Protein AF-A0A2X3DJF6-F1 (afdb_monomer_lite)

Organism: NCBI:txid215

Radius of gyration: 13.14 Å; chains: 1; bounding box: 28×26×32 Å

Secondary structure (DSSP, 8-state):
-HHHHHHHTTTTS---HHHHHHHHHHHHHTT--HHHHHHHHHHSTTSSGGGS-HHHHHHHHHHHS-HHHHHHHHHHHHHHTTTTS---HHHHHHHHHHHHHTT-

Foldseek 3Di:
DLLLLVCLCCQLPDHDPQLVVLSLVVCVVVVHPSVVVVVCVVVVPPDDSPPDDLLRVLVVCLVPHDLVVLVVVLVSLVCSNCRVVDHRVRSVVSSVVSCVSNPD

Structure (mmCIF, N/CA/C/O backbone):
data_AF-A0A2X3DJF6-F1
#
_entry.id   AF-A0A2X3DJF6-F1
#
loop_
_atom_site.group_PDB
_atom_site.id
_atom_site.type_symbol
_atom_site.label_atom_id
_atom_site.label_alt_id
_atom_site.label_comp_id
_atom_site.label_asym_id
_atom_site.label_entity_id
_atom_site.label_seq_id
_atom_site.pdbx_PDB_ins_code
_atom_site.Cartn_x
_atom_site.Cartn_y
_atom_site.Cartn_z
_atom_site.occupancy
_atom_site.B_iso_or_equiv
_atom_site.auth_seq_id
_atom_site.auth_comp_id
_atom_site.auth_asym_id
_atom_site.auth_atom_id
_atom_site.pdbx_PDB_model_num
ATOM 1 N N . MET A 1 1 ? -6.539 -2.608 1.755 1.00 73.38 1 MET A N 1
ATOM 2 C CA . MET A 1 1 ? -5.084 -2.769 1.556 1.00 73.38 1 MET A CA 1
ATOM 3 C C . MET A 1 1 ? -4.715 -2.861 0.078 1.00 73.38 1 MET A C 1
ATOM 5 O O . MET A 1 1 ? -3.896 -2.068 -0.364 1.00 73.38 1 MET A O 1
ATOM 9 N N . LEU A 1 2 ? -5.369 -3.733 -0.699 1.00 79.25 2 LEU A N 1
ATOM 10 C CA . LEU A 1 2 ? -5.123 -3.919 -2.137 1.00 79.25 2 LEU A CA 1
ATOM 11 C C . LEU A 1 2 ? -4.959 -2.619 -2.950 1.00 79.25 2 LEU A C 1
ATOM 13 O O . LEU A 1 2 ? -3.989 -2.497 -3.686 1.00 79.25 2 LEU A O 1
ATOM 17 N N . SER A 1 3 ? -5.838 -1.624 -2.783 1.00 81.44 3 SER A N 1
ATOM 18 C CA . SER A 1 3 ? -5.737 -0.359 -3.531 1.00 81.44 3 SER A CA 1
ATOM 19 C C . SER A 1 3 ? -4.408 0.381 -3.315 1.00 81.44 3 SER A C 1
ATOM 21 O O . SER A 1 3 ? -3.871 0.926 -4.270 1.00 81.44 3 SER A O 1
ATOM 23 N N . LEU A 1 4 ? -3.838 0.362 -2.101 1.00 85.69 4 LEU A N 1
ATOM 24 C CA . LEU A 1 4 ? -2.519 0.959 -1.843 1.00 85.69 4 LEU A CA 1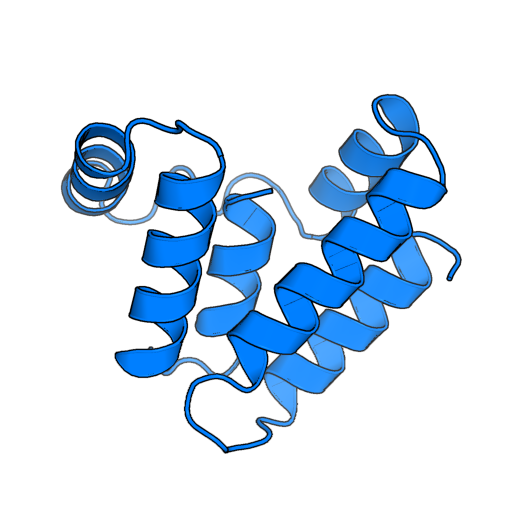
ATOM 25 C C . LEU A 1 4 ? -1.391 0.138 -2.468 1.00 85.69 4 LEU A C 1
ATOM 27 O O . LEU A 1 4 ? -0.462 0.726 -3.007 1.00 85.69 4 LEU A O 1
ATOM 31 N N . CYS A 1 5 ? -1.474 -1.196 -2.424 1.00 87.75 5 CYS A N 1
ATOM 32 C CA . CYS A 1 5 ? -0.503 -2.059 -3.103 1.00 87.75 5 CYS A CA 1
ATOM 33 C C . CYS A 1 5 ? -0.492 -1.781 -4.611 1.00 87.75 5 CYS A C 1
ATOM 35 O O . CYS A 1 5 ? 0.570 -1.625 -5.198 1.00 87.75 5 CYS A O 1
ATOM 37 N N . MET A 1 6 ? -1.675 -1.648 -5.215 1.00 85.62 6 MET A N 1
ATOM 38 C CA . MET A 1 6 ? -1.816 -1.362 -6.642 1.00 85.62 6 MET A CA 1
ATOM 39 C C . MET A 1 6 ? -1.363 0.049 -7.017 1.00 85.62 6 MET A C 1
ATOM 41 O O . MET A 1 6 ? -0.792 0.220 -8.087 1.00 85.62 6 MET A O 1
ATOM 45 N N . GLN A 1 7 ? -1.604 1.054 -6.167 1.00 86.56 7 GLN A N 1
ATOM 46 C CA . GLN A 1 7 ? -1.055 2.400 -6.370 1.00 86.56 7 GLN A CA 1
ATOM 47 C C . GLN A 1 7 ? 0.473 2.406 -6.252 1.00 86.56 7 GLN A C 1
ATOM 49 O O . GLN A 1 7 ? 1.114 3.193 -6.938 1.00 86.56 7 GLN A O 1
ATOM 54 N N . MET A 1 8 ? 1.044 1.539 -5.406 1.00 90.31 8 MET A N 1
ATOM 55 C CA . MET A 1 8 ? 2.490 1.416 -5.238 1.00 90.31 8 MET A CA 1
ATOM 56 C C . MET A 1 8 ? 3.159 0.896 -6.507 1.00 90.31 8 MET A C 1
ATOM 58 O O . MET A 1 8 ? 3.923 1.634 -7.105 1.00 90.31 8 MET A O 1
ATOM 62 N N . ILE A 1 9 ? 2.790 -0.299 -6.972 1.00 86.81 9 ILE A N 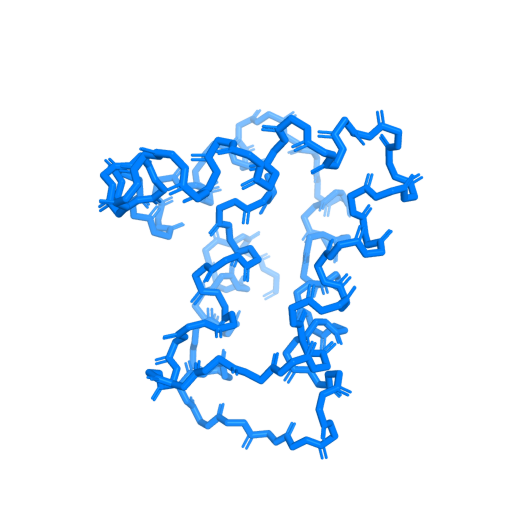1
ATOM 63 C CA . ILE A 1 9 ? 3.438 -0.976 -8.118 1.00 86.81 9 ILE A CA 1
ATOM 64 C C . ILE A 1 9 ? 3.155 -0.337 -9.489 1.00 86.81 9 ILE A C 1
ATOM 66 O O . ILE A 1 9 ? 3.507 -0.896 -10.517 1.00 86.81 9 ILE A O 1
ATOM 70 N N . HIS A 1 10 ? 2.402 0.764 -9.515 1.00 87.56 10 HIS A N 1
ATOM 71 C CA . HIS A 1 10 ? 2.146 1.563 -10.715 1.00 87.56 10 HIS A CA 1
ATOM 72 C C . HIS A 1 10 ? 2.658 3.002 -10.564 1.00 87.56 10 HIS A C 1
ATOM 74 O O . HIS A 1 10 ? 2.431 3.830 -11.451 1.00 87.56 10 HIS A O 1
ATOM 80 N N . ALA A 1 11 ? 3.276 3.355 -9.431 1.00 87.00 11 ALA A N 1
ATOM 81 C CA . ALA A 1 11 ? 3.639 4.737 -9.129 1.00 87.00 11 ALA A CA 1
ATOM 82 C C . ALA A 1 11 ? 4.694 5.286 -10.098 1.00 87.00 11 ALA A C 1
ATOM 84 O O . ALA A 1 11 ? 4.709 6.486 -10.383 1.00 87.00 11 ALA A O 1
ATOM 85 N N . ASP A 1 12 ? 5.573 4.422 -10.596 1.00 85.00 12 ASP A N 1
ATOM 86 C CA . ASP A 1 12 ? 6.614 4.745 -11.566 1.00 85.00 12 ASP A CA 1
ATOM 87 C C . ASP A 1 12 ? 6.122 4.698 -13.032 1.00 85.00 12 ASP A C 1
ATOM 89 O O . ASP A 1 12 ? 6.801 5.201 -13.930 1.00 85.00 12 ASP A O 1
ATOM 93 N N . GLY A 1 13 ? 4.904 4.196 -13.264 1.00 80.50 13 GLY A N 1
ATOM 94 C CA . GLY A 1 13 ? 4.279 4.057 -14.579 1.00 80.50 13 GLY A CA 1
ATOM 95 C C . GLY A 1 13 ? 4.678 2.789 -15.337 1.00 80.50 13 GLY A C 1
ATOM 96 O O . GLY A 1 13 ? 4.191 2.585 -16.454 1.00 80.50 13 GLY A O 1
ATOM 97 N N . GLU A 1 14 ? 5.523 1.945 -14.750 1.00 82.50 14 GLU A N 1
ATOM 98 C CA . GLU A 1 14 ? 5.794 0.588 -15.210 1.00 82.50 14 GLU A CA 1
ATOM 99 C C . GLU A 1 14 ? 5.079 -0.398 -14.270 1.00 82.50 14 GLU A C 1
ATOM 101 O O . GLU A 1 14 ? 4.561 -0.023 -13.227 1.00 82.50 14 GLU A O 1
ATOM 106 N N . LEU A 1 15 ? 4.920 -1.650 -14.697 1.00 81.88 15 LEU A N 1
ATOM 107 C CA . LEU A 1 15 ? 4.394 -2.710 -13.838 1.00 81.88 15 LEU A CA 1
ATOM 108 C C . LEU A 1 15 ? 5.391 -3.856 -13.900 1.00 81.88 15 LEU A C 1
ATOM 110 O O . LEU A 1 15 ? 5.457 -4.559 -14.913 1.00 81.88 15 LEU A O 1
ATOM 114 N N . ALA A 1 16 ? 6.189 -4.010 -12.847 1.00 85.25 16 ALA A N 1
ATOM 115 C CA . ALA A 1 16 ? 7.117 -5.121 -12.733 1.00 85.25 16 ALA A CA 1
ATOM 116 C C . ALA A 1 16 ? 6.361 -6.408 -12.369 1.00 85.25 16 ALA A C 1
ATOM 118 O O . ALA A 1 16 ? 5.569 -6.446 -11.421 1.00 85.25 16 ALA A O 1
ATOM 119 N N . ASP A 1 17 ? 6.625 -7.484 -13.114 1.00 87.56 17 ASP A N 1
ATOM 120 C CA . ASP A 1 17 ? 5.987 -8.785 -12.890 1.00 87.56 17 ASP A CA 1
ATOM 121 C C . ASP A 1 17 ? 6.261 -9.291 -11.463 1.00 87.56 17 ASP A C 1
ATOM 123 O O . ASP A 1 17 ? 5.370 -9.836 -10.813 1.00 87.56 17 ASP A O 1
ATOM 127 N N . GLU A 1 18 ? 7.471 -9.069 -10.942 1.00 91.62 18 GLU A N 1
ATOM 128 C CA . GLU A 1 18 ? 7.883 -9.476 -9.598 1.00 91.62 18 GLU A CA 1
ATOM 129 C C . GLU A 1 18 ? 7.092 -8.773 -8.483 1.00 91.62 18 GLU A C 1
ATOM 131 O O . GLU A 1 18 ? 6.711 -9.408 -7.496 1.00 91.62 18 GLU A O 1
ATOM 136 N N . GLU A 1 19 ? 6.801 -7.483 -8.636 1.00 88.75 19 GLU A N 1
ATOM 137 C CA . GLU A 1 19 ? 6.006 -6.723 -7.666 1.00 88.75 19 GLU A CA 1
ATOM 138 C C . GLU A 1 19 ? 4.533 -7.097 -7.737 1.00 88.75 19 GLU A C 1
ATOM 140 O O . GLU A 1 19 ? 3.871 -7.254 -6.708 1.00 88.75 19 GLU A O 1
ATOM 145 N N . PHE A 1 20 ? 4.028 -7.335 -8.947 1.00 88.50 20 PHE A N 1
ATOM 146 C CA . PHE A 1 20 ? 2.681 -7.846 -9.134 1.00 88.50 20 PHE A CA 1
ATOM 147 C C . PHE A 1 20 ? 2.509 -9.247 -8.522 1.00 88.50 20 PHE A C 1
ATOM 149 O O . PHE A 1 20 ? 1.501 -9.522 -7.864 1.00 88.50 20 PHE A O 1
ATOM 156 N N . GLU A 1 21 ? 3.500 -10.131 -8.668 1.00 89.19 21 GLU A N 1
ATOM 157 C CA . GLU A 1 21 ? 3.536 -11.418 -7.962 1.00 89.19 21 GLU A CA 1
ATOM 158 C C . GLU A 1 21 ? 3.600 -11.248 -6.439 1.00 89.19 21 GLU A C 1
ATOM 160 O O . GLU A 1 21 ? 2.914 -11.971 -5.713 1.00 89.19 21 GLU A O 1
ATOM 165 N N . ALA A 1 22 ? 4.347 -10.267 -5.926 1.00 90.00 22 ALA A N 1
ATOM 166 C CA . ALA A 1 22 ? 4.369 -9.975 -4.494 1.00 90.00 22 ALA A CA 1
ATOM 167 C C . ALA A 1 22 ? 2.990 -9.546 -3.962 1.00 90.00 22 ALA A C 1
ATOM 169 O O . ALA A 1 22 ? 2.586 -9.995 -2.887 1.00 90.00 22 ALA A O 1
ATOM 170 N N . VAL A 1 23 ? 2.230 -8.751 -4.727 1.00 88.38 23 VAL A N 1
ATOM 171 C CA . VAL A 1 23 ? 0.836 -8.420 -4.385 1.00 88.38 23 VAL A CA 1
ATOM 172 C C . VAL A 1 23 ? -0.037 -9.673 -4.365 1.00 88.38 23 VAL A C 1
ATOM 174 O O . VAL A 1 23 ? -0.770 -9.883 -3.400 1.00 88.38 23 VAL A O 1
ATOM 177 N N . LYS A 1 24 ? 0.055 -10.537 -5.381 1.00 85.31 24 LYS A N 1
ATOM 178 C CA . LYS A 1 24 ? -0.738 -11.779 -5.445 1.00 85.31 24 LYS A CA 1
ATOM 179 C C . LYS A 1 24 ? -0.456 -12.713 -4.270 1.00 85.31 24 LYS A C 1
ATOM 181 O O . LYS A 1 24 ? -1.396 -13.232 -3.671 1.00 85.31 24 LYS A O 1
ATOM 186 N N . ASN A 1 25 ? 0.814 -12.875 -3.902 1.00 88.19 25 ASN A N 1
ATOM 187 C CA . ASN A 1 25 ? 1.208 -13.679 -2.746 1.00 88.19 25 ASN A CA 1
ATOM 188 C C . ASN A 1 25 ? 0.644 -13.111 -1.440 1.00 88.19 25 ASN A C 1
ATOM 190 O O . ASN A 1 25 ? 0.100 -13.865 -0.638 1.00 88.19 25 ASN A O 1
ATOM 194 N N . TYR A 1 26 ? 0.693 -11.788 -1.255 1.00 85.62 26 TYR A N 1
ATOM 195 C CA . TYR A 1 26 ? 0.089 -11.143 -0.090 1.00 85.62 26 TYR A CA 1
ATOM 196 C C . TYR A 1 26 ? -1.419 -11.425 0.016 1.00 85.62 26 TYR A C 1
ATOM 198 O O . TYR A 1 26 ? -1.907 -11.757 1.095 1.00 85.62 26 TYR A O 1
ATOM 206 N N . LEU A 1 27 ? -2.164 -11.335 -1.091 1.00 83.50 27 LEU A N 1
ATOM 207 C CA . LEU A 1 27 ? -3.603 -11.628 -1.088 1.00 83.50 27 LEU A CA 1
ATOM 208 C C . LEU A 1 27 ? -3.880 -13.103 -0.758 1.00 83.50 27 LEU A C 1
ATOM 210 O O . LEU A 1 27 ? -4.766 -13.397 0.043 1.00 83.50 27 LEU A O 1
ATOM 214 N N . ALA A 1 28 ? -3.083 -14.020 -1.317 1.00 83.31 28 ALA A N 1
ATOM 215 C CA . ALA A 1 28 ? -3.205 -15.453 -1.056 1.00 83.31 28 ALA A CA 1
ATOM 216 C C . ALA A 1 28 ? -2.943 -15.804 0.420 1.00 83.31 28 ALA A C 1
ATOM 218 O O . ALA A 1 28 ? -3.647 -16.634 0.992 1.00 83.31 28 ALA A O 1
ATOM 219 N N . GLU A 1 29 ? -1.953 -15.162 1.049 1.00 82.75 29 GLU A N 1
ATOM 220 C CA . GLU A 1 29 ? -1.621 -15.352 2.468 1.00 82.75 29 GLU A CA 1
ATOM 221 C C . GLU A 1 29 ? -2.732 -14.876 3.416 1.00 82.75 29 GLU A C 1
ATOM 223 O O . GLU A 1 29 ? -2.838 -15.383 4.533 1.00 82.75 29 GLU A O 1
ATOM 228 N N . ASN A 1 30 ? -3.576 -13.941 2.974 1.00 76.62 30 ASN A N 1
ATOM 229 C CA . ASN A 1 30 ? -4.667 -13.371 3.769 1.00 76.62 30 ASN A CA 1
ATOM 230 C C . ASN A 1 30 ? -6.037 -14.002 3.463 1.00 76.62 30 ASN A C 1
ATOM 232 O O . ASN A 1 30 ? -7.066 -13.433 3.823 1.00 76.62 30 ASN A O 1
ATOM 236 N N . GLU A 1 31 ? -6.051 -15.174 2.814 1.00 68.12 31 GLU A N 1
ATOM 237 C CA . GLU A 1 31 ? -7.264 -15.899 2.396 1.00 68.12 31 GLU A CA 1
ATOM 238 C C . GLU A 1 31 ? -8.223 -15.049 1.538 1.00 68.12 31 GLU A C 1
ATOM 240 O O . GLU A 1 31 ? -9.422 -15.330 1.460 1.00 68.12 31 GLU A O 1
ATOM 245 N N . GLU A 1 32 ? -7.712 -14.007 0.874 1.00 65.56 32 GLU A N 1
ATOM 246 C CA . GLU A 1 32 ? -8.505 -13.247 -0.082 1.00 65.56 32 GLU A CA 1
ATOM 247 C C . GLU A 1 32 ? -8.649 -14.055 -1.379 1.00 65.56 32 GLU A C 1
ATOM 249 O O . GLU A 1 32 ? -7.733 -14.761 -1.805 1.00 65.56 32 GLU A O 1
ATOM 254 N N . ASP A 1 33 ? -9.821 -13.976 -2.015 1.00 67.00 33 ASP A N 1
ATOM 255 C CA . ASP A 1 33 ? -10.098 -14.681 -3.268 1.00 67.00 33 ASP A CA 1
ATOM 256 C C . ASP A 1 33 ? -9.334 -14.018 -4.423 1.00 67.00 33 ASP A C 1
ATOM 258 O O . ASP A 1 33 ? -9.834 -13.137 -5.127 1.00 67.00 33 ASP A O 1
ATOM 262 N N . VAL A 1 34 ? -8.069 -14.417 -4.556 1.00 64.25 34 VAL A N 1
ATOM 263 C CA . VAL A 1 34 ? -7.096 -13.848 -5.489 1.00 64.25 34 VAL A CA 1
ATOM 264 C C . VAL A 1 34 ? -7.590 -13.931 -6.931 1.00 64.25 34 VAL A C 1
ATOM 266 O O . VAL A 1 34 ? -7.408 -12.980 -7.684 1.00 64.25 34 VAL A O 1
ATOM 269 N N . GLU A 1 35 ? -8.250 -15.027 -7.318 1.00 63.06 35 GLU A N 1
ATOM 270 C CA . GLU A 1 35 ? -8.780 -15.200 -8.675 1.00 63.06 35 GLU A CA 1
ATOM 271 C C . GLU A 1 35 ? -9.929 -14.230 -8.952 1.00 63.06 35 GLU A C 1
ATOM 273 O O . GLU A 1 35 ? -9.896 -13.553 -9.978 1.00 63.06 35 GLU A O 1
ATOM 278 N N . ASN A 1 36 ? -10.878 -14.067 -8.023 1.00 61.72 36 ASN A N 1
ATOM 279 C CA . ASN A 1 36 ? -11.948 -13.074 -8.170 1.00 61.72 36 ASN A CA 1
ATOM 280 C C . ASN A 1 36 ? -11.419 -11.632 -8.158 1.00 61.72 36 ASN A C 1
ATOM 282 O O . ASN A 1 36 ? -11.943 -10.774 -8.868 1.00 61.72 36 ASN A O 1
ATOM 286 N N . ILE A 1 37 ? -10.375 -11.348 -7.378 1.00 63.78 37 ILE A N 1
ATOM 287 C CA . ILE A 1 37 ? -9.738 -10.028 -7.338 1.00 63.78 37 ILE A CA 1
ATOM 288 C C . ILE A 1 37 ? -9.021 -9.730 -8.658 1.00 63.78 37 ILE A C 1
ATOM 290 O O . ILE A 1 37 ? -9.214 -8.659 -9.228 1.00 63.78 37 ILE A O 1
ATOM 294 N N . ILE A 1 38 ? -8.237 -10.676 -9.178 1.00 62.72 38 ILE A N 1
ATOM 295 C CA . ILE A 1 38 ? -7.546 -10.544 -10.467 1.00 62.72 38 ILE A CA 1
ATOM 296 C C . ILE A 1 38 ? -8.564 -10.451 -11.608 1.00 62.72 38 ILE A C 1
ATOM 298 O O . ILE A 1 38 ? -8.430 -9.601 -12.487 1.00 62.72 38 ILE A O 1
ATOM 302 N N . GLU A 1 39 ? -9.609 -11.279 -11.602 1.00 61.12 39 GLU A N 1
ATOM 303 C CA . GLU A 1 39 ? -10.661 -11.234 -12.615 1.00 61.12 39 GLU A CA 1
ATOM 304 C C . GLU A 1 39 ? -11.404 -9.896 -12.568 1.00 61.12 39 GLU A C 1
ATOM 306 O O . GLU A 1 39 ? -11.626 -9.293 -13.618 1.00 61.12 39 GLU A O 1
ATOM 311 N N . PHE A 1 40 ? -11.684 -9.353 -11.380 1.00 56.16 40 PHE A N 1
ATOM 312 C CA . PHE A 1 40 ? -12.205 -7.996 -11.214 1.00 56.16 40 PHE A CA 1
ATOM 313 C C . PHE A 1 40 ? -11.225 -6.936 -11.744 1.00 56.16 40 PHE A C 1
ATOM 315 O O . PHE A 1 40 ? -11.649 -6.005 -12.429 1.00 56.16 40 PHE A O 1
ATOM 322 N N . MET A 1 41 ? -9.918 -7.080 -11.511 1.00 58.53 41 MET A N 1
ATOM 323 C CA . MET A 1 41 ? -8.893 -6.175 -12.052 1.00 58.53 41 MET A CA 1
ATOM 324 C C . MET A 1 41 ? -8.838 -6.192 -13.585 1.00 58.53 41 MET A C 1
ATOM 326 O O . MET A 1 41 ? -8.745 -5.135 -14.208 1.00 58.53 41 MET A O 1
ATOM 330 N N . HIS A 1 42 ? -8.943 -7.371 -14.201 1.00 56.41 42 HIS A N 1
ATOM 331 C CA . HIS A 1 42 ? -8.926 -7.532 -15.656 1.00 56.41 42 HIS A CA 1
ATOM 332 C C . HIS A 1 42 ? -10.250 -7.133 -16.325 1.00 56.41 42 HIS A C 1
ATOM 334 O O . HIS A 1 42 ? -10.231 -6.575 -17.423 1.00 56.41 42 HIS A O 1
ATOM 340 N N . THR A 1 43 ? -11.400 -7.400 -15.695 1.00 51.06 43 THR A N 1
ATOM 341 C CA . THR A 1 43 ? -12.731 -7.104 -16.263 1.00 51.06 43 THR A CA 1
ATOM 342 C C . THR A 1 43 ? -13.161 -5.655 -16.079 1.00 51.06 43 THR A C 1
ATOM 344 O O . THR A 1 43 ? -13.854 -5.127 -16.947 1.00 51.06 43 THR A O 1
ATOM 347 N N . THR A 1 44 ? -12.754 -4.988 -14.994 1.00 46.03 44 THR A N 1
ATOM 348 C CA . THR A 1 44 ? -13.140 -3.587 -14.755 1.00 46.03 44 THR A CA 1
ATOM 349 C C . THR A 1 44 ? -12.315 -2.576 -15.524 1.00 46.03 44 THR A C 1
ATOM 351 O O . THR A 1 44 ? -12.681 -1.405 -15.481 1.00 46.03 44 THR A O 1
ATOM 354 N N . GLY A 1 45 ? -11.249 -2.998 -16.219 1.00 43.84 45 GLY A N 1
ATOM 355 C CA . GLY A 1 45 ? -10.502 -2.147 -17.140 1.00 43.84 45 GLY A CA 1
ATOM 356 C C . GLY A 1 45 ? -10.358 -0.714 -16.626 1.00 43.84 45 GLY A C 1
ATOM 357 O O . GLY A 1 45 ? -10.869 0.207 -17.250 1.00 43.84 45 GLY A O 1
ATOM 358 N N . ASN A 1 46 ? -9.692 -0.534 -15.483 1.00 46.88 46 ASN A N 1
ATOM 359 C CA . ASN A 1 46 ? -9.219 0.773 -15.021 1.00 46.88 46 ASN A CA 1
ATOM 360 C C . ASN A 1 46 ? -10.222 1.775 -14.386 1.00 46.88 46 ASN A C 1
ATOM 362 O O . ASN A 1 46 ? -9.921 2.962 -14.378 1.00 46.88 46 ASN A O 1
ATOM 366 N N . GLU A 1 47 ? -11.366 1.378 -13.802 1.00 43.91 47 GLU A N 1
ATOM 367 C CA . GLU A 1 47 ? -12.285 2.381 -13.190 1.00 43.91 47 GLU A CA 1
ATOM 368 C C . GLU A 1 47 ? -12.569 2.251 -11.681 1.00 43.91 47 GLU A C 1
ATOM 370 O O . GLU A 1 47 ? -13.176 3.148 -11.095 1.00 43.91 47 GLU A O 1
ATOM 375 N N . SER A 1 48 ? -12.168 1.168 -11.007 1.00 47.62 48 SER A N 1
ATOM 376 C CA . SER A 1 48 ? -12.563 0.940 -9.601 1.00 47.62 48 SER A CA 1
ATOM 377 C C . SER A 1 48 ? -11.501 1.324 -8.566 1.00 47.62 48 SER A C 1
ATOM 379 O O . SER A 1 48 ? -11.839 1.889 -7.527 1.00 47.62 48 SER A O 1
ATOM 381 N N . TYR A 1 49 ? -10.228 1.019 -8.825 1.00 51.31 49 TYR A N 1
ATOM 382 C CA . TYR A 1 49 ? -9.134 1.239 -7.865 1.00 51.31 49 TYR A CA 1
ATOM 383 C C . TYR A 1 49 ? -8.656 2.693 -7.810 1.00 51.31 49 TYR A C 1
ATOM 385 O O . TYR A 1 49 ? -8.067 3.108 -6.818 1.00 51.31 49 TYR A O 1
ATOM 393 N N . ASP A 1 50 ? -8.982 3.461 -8.849 1.00 53.19 50 ASP A N 1
ATOM 394 C CA . ASP A 1 50 ? -8.629 4.872 -9.021 1.00 53.19 50 ASP A CA 1
ATOM 395 C C . ASP A 1 50 ? -9.625 5.830 -8.336 1.00 53.19 50 ASP A C 1
ATOM 397 O O . ASP A 1 50 ? -9.462 7.047 -8.355 1.00 53.19 50 ASP A O 1
ATOM 401 N N . LYS A 1 51 ? -10.701 5.300 -7.734 1.00 64.81 51 LYS A N 1
ATOM 402 C CA . LYS A 1 51 ? -11.750 6.136 -7.125 1.00 64.81 51 LYS A CA 1
ATOM 403 C C . LYS A 1 51 ? -11.348 6.758 -5.798 1.00 64.81 51 LYS A C 1
ATOM 405 O O . LYS A 1 51 ? -11.921 7.782 -5.444 1.00 64.81 51 LYS A O 1
ATOM 410 N N . LEU A 1 52 ? -10.434 6.122 -5.068 1.00 73.00 52 LEU A N 1
ATOM 411 C CA . LEU A 1 52 ? -9.961 6.613 -3.780 1.00 73.00 52 LEU A CA 1
ATOM 412 C C . LEU A 1 52 ? -8.511 7.058 -3.914 1.00 73.00 52 LEU A C 1
ATOM 414 O O . LEU A 1 52 ? -7.624 6.284 -4.279 1.00 73.00 52 LEU A O 1
ATOM 418 N N . THR A 1 53 ? -8.277 8.316 -3.581 1.00 86.38 53 THR A N 1
ATOM 419 C CA . THR A 1 53 ? -6.943 8.883 -3.424 1.00 86.38 53 THR A CA 1
ATOM 420 C C . THR A 1 53 ? -6.180 8.159 -2.312 1.00 86.38 53 THR A C 1
ATOM 422 O O . THR A 1 53 ? -6.766 7.579 -1.395 1.00 86.38 53 THR A O 1
ATOM 425 N N . THR A 1 54 ? -4.847 8.209 -2.361 1.00 88.44 54 THR A N 1
ATOM 426 C CA . THR A 1 54 ? -3.986 7.672 -1.294 1.00 88.44 54 THR A CA 1
ATOM 427 C C . THR A 1 54 ? -4.384 8.227 0.079 1.00 88.44 54 THR A C 1
ATOM 429 O O . THR A 1 54 ? -4.366 7.503 1.072 1.00 88.44 54 THR A O 1
ATOM 432 N N . GLU A 1 55 ? -4.763 9.505 0.131 1.00 90.88 55 GLU A N 1
ATOM 433 C CA . GLU A 1 55 ? -5.268 10.204 1.308 1.00 90.88 55 GLU A CA 1
ATOM 434 C C . GLU A 1 55 ? -6.532 9.554 1.872 1.00 90.88 55 GLU A C 1
ATOM 436 O O . GLU A 1 55 ? -6.534 9.191 3.047 1.00 90.88 55 GLU A O 1
ATOM 441 N N . GLU A 1 56 ? -7.560 9.349 1.045 1.00 88.25 56 GLU A N 1
ATOM 442 C CA . GLU A 1 56 ? -8.821 8.720 1.464 1.00 88.25 56 GLU A CA 1
ATOM 443 C C . GLU A 1 56 ? -8.587 7.304 2.001 1.00 88.25 56 GLU A C 1
ATOM 445 O O . GLU A 1 56 ? -9.100 6.942 3.058 1.00 88.25 56 GLU A O 1
ATOM 450 N N . ILE A 1 57 ? -7.727 6.521 1.340 1.00 86.69 57 ILE A N 1
ATOM 451 C CA . ILE A 1 57 ? -7.408 5.167 1.809 1.00 86.69 57 ILE A CA 1
ATOM 452 C C . ILE A 1 57 ? -6.679 5.209 3.162 1.00 86.69 57 ILE A C 1
ATOM 454 O O . ILE A 1 57 ? -6.952 4.395 4.046 1.00 86.69 57 ILE A O 1
ATOM 458 N N . CYS A 1 58 ? -5.755 6.153 3.356 1.00 88.25 58 CYS A N 1
ATOM 459 C CA . CYS A 1 58 ? -5.056 6.307 4.633 1.00 88.25 58 CYS A CA 1
ATOM 460 C C . CYS A 1 58 ? -5.987 6.806 5.749 1.00 88.25 58 CYS A C 1
ATOM 462 O O . CYS A 1 58 ? -5.794 6.438 6.908 1.00 88.25 58 CYS A O 1
ATOM 464 N N . GLU A 1 59 ? -6.981 7.640 5.437 1.00 88.25 59 GLU A N 1
ATOM 465 C CA . GLU A 1 59 ? -8.018 8.049 6.392 1.00 88.25 59 GLU A CA 1
ATOM 466 C C . GLU A 1 59 ? -8.861 6.860 6.850 1.00 88.25 59 GLU A C 1
ATOM 468 O O . GLU A 1 59 ? -8.988 6.649 8.058 1.00 88.25 59 GLU A O 1
ATOM 473 N N . ASP A 1 60 ? -9.333 6.028 5.921 1.00 83.81 60 ASP A N 1
ATOM 474 C CA . ASP A 1 60 ? -10.054 4.799 6.257 1.00 83.81 60 ASP A CA 1
ATOM 475 C C . ASP A 1 60 ? -9.197 3.874 7.132 1.00 83.81 60 ASP A C 1
ATOM 477 O O . ASP A 1 60 ? -9.649 3.392 8.174 1.00 83.81 60 ASP A O 1
ATOM 481 N N . ILE A 1 61 ? -7.921 3.679 6.782 1.00 83.50 61 ILE A N 1
ATOM 482 C CA . ILE A 1 61 ? -7.006 2.850 7.580 1.00 83.50 61 ILE A CA 1
ATOM 483 C C . ILE A 1 61 ? -6.878 3.382 9.016 1.00 83.50 61 ILE A C 1
ATOM 485 O O . ILE A 1 61 ? -6.898 2.607 9.974 1.00 83.50 61 ILE A O 1
ATOM 489 N N . LYS A 1 62 ? -6.797 4.703 9.199 1.00 84.00 62 LYS A N 1
ATOM 490 C CA . LYS A 1 62 ? -6.740 5.320 10.533 1.00 84.00 62 LYS A CA 1
ATOM 491 C C . LYS A 1 62 ? -8.028 5.150 11.335 1.00 84.00 62 LYS A C 1
ATOM 493 O O . LYS A 1 62 ? -7.956 5.047 12.557 1.00 84.00 62 LYS A O 1
ATOM 498 N N . ILE A 1 63 ? -9.184 5.137 10.674 1.00 82.25 63 ILE A N 1
ATOM 499 C CA . ILE A 1 63 ? -10.491 4.980 11.325 1.00 82.25 63 ILE A CA 1
ATOM 500 C C . ILE A 1 63 ? -10.713 3.531 11.766 1.00 82.25 63 ILE A C 1
ATOM 502 O O . ILE A 1 63 ? -11.189 3.291 12.877 1.00 82.25 63 ILE A O 1
ATOM 506 N N . PHE A 1 64 ? -10.387 2.569 10.901 1.00 76.06 64 PHE A N 1
ATOM 507 C CA . PHE A 1 64 ? -10.767 1.169 11.098 1.00 76.06 64 PHE A CA 1
ATOM 508 C C . PHE A 1 64 ? -9.682 0.310 11.754 1.00 76.06 64 PHE A C 1
ATOM 510 O O . PHE A 1 64 ? -10.007 -0.731 12.325 1.00 76.06 64 PHE A O 1
ATOM 517 N N . PHE A 1 65 ? -8.416 0.733 11.715 1.00 81.62 65 PHE A N 1
ATOM 518 C CA . PHE A 1 65 ? -7.289 -0.076 12.176 1.00 81.62 65 PHE A CA 1
ATOM 519 C C . PHE A 1 65 ? -6.485 0.608 13.282 1.00 81.62 65 PHE A C 1
ATOM 521 O O . PHE A 1 65 ? -6.398 1.832 13.374 1.00 81.62 65 PHE A O 1
ATOM 528 N N . ASN A 1 66 ? -5.880 -0.210 14.143 1.00 83.62 66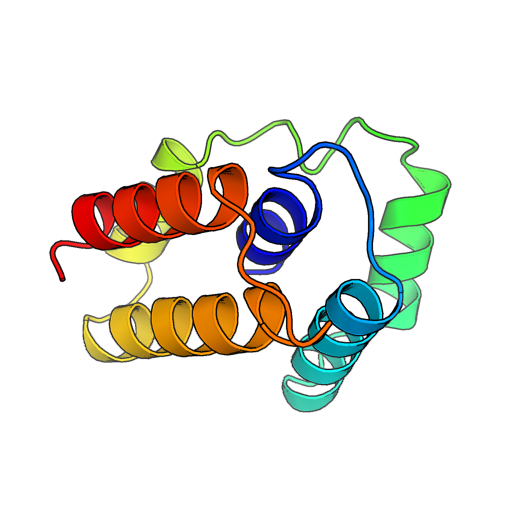 ASN A N 1
ATOM 529 C CA . ASN A 1 66 ? -4.994 0.262 15.202 1.00 83.62 66 ASN A CA 1
ATOM 530 C C . ASN A 1 66 ? -3.587 0.593 14.652 1.00 83.62 66 ASN A C 1
ATOM 532 O O . ASN A 1 66 ? -3.242 0.258 13.520 1.00 83.62 66 ASN A O 1
ATOM 536 N N . LYS A 1 67 ? -2.742 1.212 15.485 1.00 85.75 67 LYS A N 1
ATOM 537 C CA . LYS A 1 67 ? -1.373 1.597 15.093 1.00 85.75 67 LYS A CA 1
ATOM 538 C C . LYS A 1 67 ? -0.468 0.424 14.699 1.00 85.75 67 LYS A C 1
ATOM 540 O O . LYS A 1 67 ? 0.474 0.620 13.940 1.00 85.75 67 LYS A O 1
ATOM 545 N N . GLU A 1 68 ? -0.718 -0.772 15.223 1.00 86.81 68 GLU A N 1
ATOM 546 C CA . GLU A 1 68 ? 0.058 -1.969 14.877 1.00 86.81 68 GLU A CA 1
ATOM 547 C C . GLU A 1 68 ? -0.227 -2.395 13.433 1.00 86.81 68 GLU A C 1
ATOM 549 O O . GLU A 1 68 ? 0.700 -2.585 12.651 1.00 86.81 68 GLU A O 1
ATOM 554 N N . ALA A 1 69 ? -1.499 -2.391 13.040 1.00 82.88 69 ALA A N 1
ATOM 555 C CA . ALA A 1 69 ? -1.908 -2.624 11.663 1.00 82.88 69 ALA A CA 1
ATOM 556 C C . ALA A 1 69 ? -1.387 -1.537 10.702 1.00 82.88 69 ALA A C 1
ATOM 558 O O . ALA A 1 69 ? -1.073 -1.832 9.555 1.00 82.88 69 ALA A O 1
ATOM 559 N N . HIS A 1 70 ? -1.213 -0.285 11.146 1.00 86.62 70 HIS A N 1
ATOM 560 C CA . HIS A 1 70 ? -0.587 0.756 10.309 1.00 86.62 70 HIS A CA 1
ATOM 561 C C . H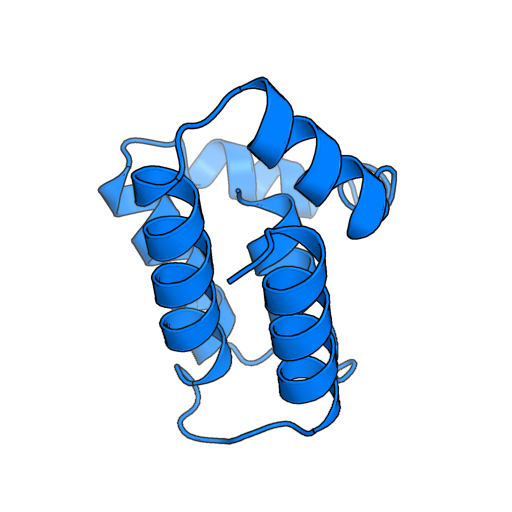IS A 1 70 ? 0.880 0.435 9.983 1.00 86.62 70 HIS A C 1
ATOM 563 O O . HIS A 1 70 ? 1.334 0.659 8.860 1.00 86.62 70 HIS A O 1
ATOM 569 N N . LEU A 1 71 ? 1.621 -0.116 10.950 1.00 89.25 71 LEU A N 1
ATOM 570 C CA . LEU A 1 71 ? 2.995 -0.577 10.733 1.00 89.25 71 LEU A CA 1
ATOM 571 C C . LEU A 1 71 ? 3.037 -1.774 9.781 1.00 89.25 71 LEU A C 1
ATOM 573 O O . LEU A 1 71 ? 3.908 -1.830 8.916 1.00 89.25 71 LEU A O 1
ATOM 577 N N . GLU A 1 72 ? 2.094 -2.704 9.915 1.00 88.38 72 GLU A N 1
ATOM 578 C CA . GLU A 1 72 ? 1.967 -3.863 9.028 1.00 88.38 72 GLU A CA 1
ATOM 579 C C . GLU A 1 72 ? 1.674 -3.450 7.578 1.00 88.38 72 GLU A C 1
ATOM 581 O O . GLU A 1 72 ? 2.294 -3.972 6.648 1.00 88.38 72 GLU A O 1
ATOM 586 N N . VAL A 1 73 ? 0.812 -2.446 7.381 1.00 87.81 73 VAL A N 1
ATOM 587 C CA . VAL A 1 73 ? 0.556 -1.830 6.070 1.00 87.81 73 VAL A CA 1
ATOM 588 C C . VAL A 1 73 ? 1.856 -1.313 5.452 1.00 87.81 73 VAL A C 1
ATOM 590 O O . VAL A 1 73 ? 2.174 -1.666 4.316 1.00 87.81 73 VAL A O 1
ATOM 593 N N . LEU A 1 74 ? 2.650 -0.528 6.191 1.00 91.81 74 LEU A N 1
ATOM 594 C CA . LEU A 1 74 ? 3.927 -0.020 5.677 1.00 91.81 74 LEU A CA 1
ATOM 595 C C . LEU A 1 74 ? 4.921 -1.141 5.379 1.00 91.81 74 LEU A C 1
ATOM 597 O O . LEU A 1 74 ? 5.547 -1.140 4.326 1.00 91.81 74 LEU A O 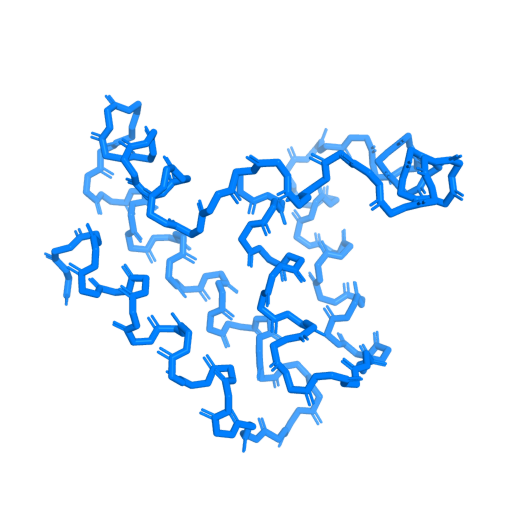1
ATOM 601 N N . GLN A 1 75 ? 5.064 -2.118 6.271 1.00 91.75 75 GLN A N 1
ATOM 602 C CA . GLN A 1 75 ? 5.976 -3.239 6.043 1.00 91.75 75 GLN A CA 1
ATOM 603 C C . GLN A 1 75 ? 5.597 -4.039 4.796 1.00 91.75 75 GLN A C 1
ATOM 605 O O . GLN A 1 75 ? 6.476 -4.463 4.047 1.00 91.75 75 GLN A O 1
ATOM 610 N N . THR A 1 76 ? 4.300 -4.222 4.563 1.00 91.88 76 THR A N 1
ATOM 611 C CA . THR A 1 76 ? 3.776 -4.898 3.375 1.00 91.88 76 THR A CA 1
ATOM 612 C C . THR A 1 76 ? 4.093 -4.103 2.113 1.00 91.88 76 THR A C 1
ATOM 614 O O . THR A 1 76 ? 4.693 -4.648 1.190 1.00 91.88 76 THR A O 1
ATOM 617 N N . LEU A 1 77 ? 3.791 -2.801 2.098 1.00 92.50 77 LEU A N 1
ATOM 618 C CA . LEU A 1 77 ? 4.110 -1.928 0.964 1.00 92.50 77 LEU A CA 1
ATOM 619 C C . LEU A 1 77 ? 5.610 -1.899 0.662 1.00 92.50 77 LEU A C 1
ATOM 621 O O . LEU A 1 77 ? 5.995 -2.001 -0.495 1.00 92.50 77 LEU A O 1
ATOM 625 N N . HIS A 1 78 ? 6.449 -1.829 1.698 1.00 93.94 78 HIS A N 1
ATOM 626 C CA . HIS A 1 78 ? 7.901 -1.838 1.554 1.00 93.94 78 HIS A CA 1
ATOM 627 C C . HIS A 1 78 ? 8.421 -3.136 0.926 1.00 93.94 78 HIS A C 1
ATOM 629 O O . HIS A 1 78 ? 9.364 -3.098 0.144 1.00 93.94 78 HIS A O 1
ATOM 635 N N . LYS A 1 79 ? 7.845 -4.293 1.282 1.00 92.81 79 LYS A N 1
ATOM 636 C CA . LYS A 1 79 ? 8.214 -5.580 0.669 1.00 92.81 79 LYS A CA 1
ATOM 637 C C . LYS A 1 79 ? 7.814 -5.635 -0.803 1.00 92.81 79 LYS A C 1
ATOM 639 O O . LYS A 1 79 ? 8.583 -6.150 -1.602 1.00 92.81 79 LYS A O 1
ATOM 644 N N . ILE A 1 80 ? 6.627 -5.124 -1.128 1.00 91.88 80 ILE A N 1
ATOM 645 C CA . ILE A 1 80 ? 6.083 -5.138 -2.488 1.00 91.88 80 ILE A CA 1
ATOM 646 C C . ILE A 1 80 ? 6.928 -4.260 -3.418 1.00 91.88 80 ILE A C 1
ATOM 648 O O . ILE A 1 80 ? 7.417 -4.784 -4.408 1.00 91.88 80 ILE A O 1
ATOM 652 N N . MET A 1 81 ? 7.190 -2.999 -3.051 1.00 91.62 81 MET A N 1
ATOM 653 C CA . MET A 1 81 ? 7.968 -2.040 -3.871 1.00 91.62 81 MET A CA 1
ATOM 654 C C . MET A 1 81 ? 9.466 -2.377 -4.036 1.00 91.62 81 MET A C 1
ATOM 656 O O . MET A 1 81 ? 10.238 -1.594 -4.566 1.00 91.62 81 MET A O 1
ATOM 660 N N . HIS A 1 82 ? 9.937 -3.453 -3.401 1.00 93.44 82 HIS A N 1
ATOM 661 C CA . HIS A 1 82 ? 11.323 -3.920 -3.520 1.00 93.44 82 HIS A CA 1
ATOM 662 C C . HIS A 1 82 ? 11.378 -5.345 -4.079 1.00 93.44 82 HIS A C 1
ATOM 664 O O . HIS A 1 82 ? 12.439 -5.977 -4.060 1.00 93.44 82 HIS A O 1
ATOM 670 N N . ALA A 1 83 ? 10.246 -5.900 -4.519 1.00 93.19 83 ALA A N 1
ATOM 671 C CA . ALA A 1 83 ? 10.183 -7.282 -4.976 1.00 93.19 83 ALA A CA 1
ATOM 672 C C . ALA A 1 83 ? 10.947 -7.490 -6.292 1.00 93.19 83 ALA A C 1
ATOM 674 O O . ALA A 1 83 ? 11.519 -8.562 -6.492 1.00 93.19 83 ALA A O 1
ATOM 675 N N . ASP A 1 84 ? 11.035 -6.462 -7.141 1.00 91.75 84 ASP A N 1
ATOM 676 C CA . ASP A 1 84 ? 11.848 -6.471 -8.363 1.00 91.75 84 ASP A CA 1
ATOM 677 C C . ASP A 1 84 ? 13.356 -6.233 -8.103 1.00 91.75 84 ASP A C 1
ATOM 679 O O . ASP A 1 84 ? 14.185 -6.298 -9.018 1.00 91.75 84 ASP A O 1
ATOM 683 N N . GLY A 1 85 ? 13.734 -5.975 -6.844 1.00 91.19 85 GLY A N 1
ATOM 684 C CA . GLY A 1 85 ? 15.105 -5.709 -6.413 1.00 91.19 85 GLY A CA 1
ATOM 685 C C . GLY A 1 85 ? 15.642 -4.324 -6.788 1.00 91.19 85 GLY A C 1
ATOM 686 O O . GLY A 1 85 ? 16.849 -4.093 -6.647 1.00 91.19 85 GLY A O 1
ATOM 687 N N . LYS A 1 86 ? 14.791 -3.416 -7.269 1.00 89.94 86 LYS A N 1
ATOM 688 C CA . LYS A 1 86 ? 15.128 -2.024 -7.568 1.00 89.94 86 LYS A CA 1
ATOM 689 C C . LYS A 1 86 ? 14.486 -1.096 -6.541 1.00 89.94 86 LYS A C 1
ATOM 691 O O . LYS A 1 86 ? 13.765 -1.512 -5.644 1.00 89.94 86 LYS A O 1
ATOM 696 N N . GLU A 1 87 ? 14.865 0.172 -6.629 1.00 88.94 87 GLU A N 1
ATOM 697 C CA . GLU A 1 87 ? 14.293 1.237 -5.816 1.00 88.94 87 GLU A CA 1
ATOM 698 C C . GLU A 1 87 ? 13.869 2.356 -6.766 1.00 88.94 87 GLU A C 1
ATOM 700 O O . GLU A 1 87 ? 14.711 3.085 -7.307 1.00 88.94 87 GLU A O 1
ATOM 705 N N . HIS A 1 88 ? 12.562 2.469 -7.001 1.00 92.25 88 HIS A N 1
ATOM 706 C CA . HIS A 1 88 ? 12.009 3.458 -7.918 1.00 92.25 88 HIS A CA 1
ATOM 707 C C . HIS A 1 88 ? 11.650 4.744 -7.160 1.00 92.25 88 HIS A C 1
ATOM 709 O O . HIS A 1 88 ? 10.878 4.715 -6.197 1.00 92.25 88 HIS A O 1
ATOM 715 N N . PRO A 1 89 ? 12.167 5.923 -7.563 1.00 93.38 89 PRO A N 1
ATOM 716 C CA . PRO A 1 89 ? 11.952 7.162 -6.811 1.00 93.38 89 PRO A CA 1
ATOM 717 C C . PRO A 1 89 ? 10.478 7.546 -6.608 1.00 93.38 89 PRO A C 1
ATOM 719 O O . PRO A 1 89 ? 10.144 8.178 -5.604 1.00 93.38 89 PRO A O 1
ATOM 722 N N . ALA A 1 90 ? 9.603 7.194 -7.555 1.00 92.12 90 ALA A N 1
ATOM 723 C CA . ALA A 1 90 ? 8.173 7.486 -7.482 1.00 92.12 90 ALA A CA 1
ATOM 724 C C . ALA A 1 90 ? 7.467 6.647 -6.403 1.00 92.12 90 ALA A C 1
ATOM 726 O O . ALA A 1 90 ? 6.695 7.184 -5.607 1.00 92.12 90 ALA A O 1
ATOM 727 N N . GLU A 1 91 ? 7.803 5.365 -6.310 1.00 93.25 91 GLU A N 1
ATOM 728 C CA . GLU A 1 91 ? 7.306 4.454 -5.278 1.00 93.25 91 GLU A CA 1
ATOM 729 C C . GLU A 1 91 ? 7.829 4.843 -3.900 1.00 93.25 91 GLU A C 1
ATOM 731 O O . GLU A 1 91 ? 7.062 4.938 -2.947 1.00 93.25 91 GLU A O 1
ATOM 736 N N . VAL A 1 92 ? 9.118 5.190 -3.793 1.00 94.75 92 VAL A N 1
ATOM 737 C CA . VAL A 1 92 ? 9.707 5.711 -2.549 1.00 94.75 92 VAL A CA 1
ATOM 738 C C . VAL A 1 92 ? 8.978 6.977 -2.091 1.00 94.75 92 VAL A C 1
ATOM 740 O O . VAL A 1 92 ? 8.714 7.161 -0.897 1.00 94.75 92 VAL A O 1
ATOM 743 N N . ALA A 1 93 ? 8.637 7.878 -3.016 1.00 95.06 93 ALA A N 1
ATOM 744 C CA . ALA A 1 93 ? 7.880 9.083 -2.694 1.00 95.06 93 ALA A CA 1
ATOM 745 C C . ALA A 1 93 ? 6.466 8.748 -2.192 1.00 95.06 93 ALA A C 1
ATOM 747 O O . ALA A 1 93 ? 6.032 9.301 -1.176 1.00 95.06 93 ALA A O 1
ATOM 748 N N . LEU A 1 94 ? 5.772 7.816 -2.851 1.00 93.75 94 LEU A N 1
ATOM 749 C CA . LEU A 1 94 ? 4.447 7.364 -2.435 1.00 93.75 94 LEU A CA 1
ATOM 750 C C . LEU A 1 94 ? 4.487 6.643 -1.078 1.00 93.75 94 LEU A C 1
ATOM 752 O O . LEU A 1 94 ? 3.665 6.925 -0.208 1.00 93.75 94 LEU A O 1
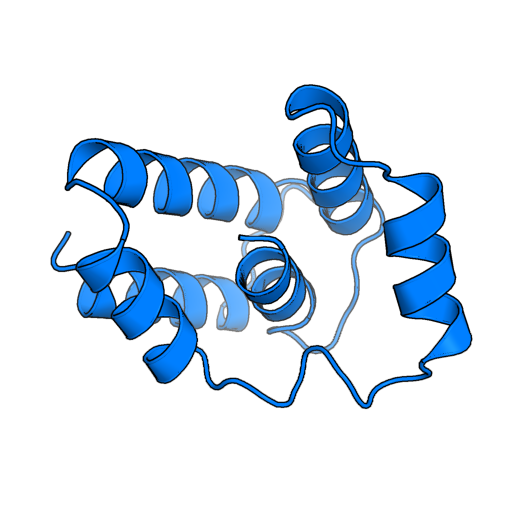ATOM 756 N N . TYR A 1 95 ? 5.488 5.799 -0.841 1.00 95.38 95 TYR A N 1
ATOM 757 C CA . TYR A 1 95 ? 5.723 5.130 0.435 1.00 95.38 95 TYR A CA 1
ATOM 758 C C . TYR A 1 95 ? 5.909 6.134 1.578 1.00 95.38 95 TYR A C 1
ATOM 760 O O . TYR A 1 95 ? 5.251 6.042 2.617 1.00 95.38 95 TYR A O 1
ATOM 768 N N . ASN A 1 96 ? 6.747 7.154 1.376 1.00 95.69 96 ASN A N 1
ATOM 769 C CA . ASN A 1 96 ? 6.956 8.212 2.366 1.00 95.69 96 ASN A CA 1
ATOM 770 C C . ASN A 1 96 ? 5.694 9.056 2.599 1.00 95.69 96 ASN A C 1
ATOM 772 O O . ASN A 1 96 ? 5.440 9.496 3.726 1.00 95.69 96 ASN A O 1
ATOM 776 N N . LYS A 1 97 ? 4.874 9.257 1.560 1.00 95.50 97 LYS A N 1
ATOM 777 C CA . LYS A 1 97 ? 3.567 9.910 1.683 1.00 95.50 97 LYS A CA 1
ATOM 778 C C . LYS A 1 97 ? 2.625 9.083 2.561 1.00 95.50 97 LYS A C 1
ATOM 780 O O . LYS A 1 97 ? 2.083 9.628 3.518 1.00 95.50 97 LYS A O 1
ATOM 785 N N . VAL A 1 98 ? 2.483 7.780 2.302 1.00 93.94 98 VAL A N 1
ATOM 786 C CA . VAL A 1 98 ? 1.664 6.866 3.123 1.00 93.94 98 VAL A CA 1
ATOM 787 C C . VAL A 1 98 ? 2.155 6.852 4.569 1.00 93.94 98 VAL A C 1
ATOM 789 O O . VAL A 1 98 ? 1.360 7.023 5.490 1.00 93.94 98 VAL A O 1
ATOM 792 N N . LYS A 1 99 ? 3.471 6.746 4.779 1.00 94.44 99 LYS A N 1
ATOM 793 C CA . LYS A 1 99 ? 4.083 6.801 6.112 1.00 94.44 99 LYS A CA 1
ATOM 794 C C . LYS A 1 99 ? 3.699 8.070 6.873 1.00 94.44 99 LYS A C 1
ATOM 796 O O . LYS A 1 99 ? 3.284 8.000 8.026 1.00 94.44 99 LYS A O 1
ATOM 801 N N . THR A 1 100 ? 3.774 9.218 6.203 1.00 94.94 100 THR A N 1
ATOM 802 C CA . THR A 1 100 ? 3.377 10.507 6.782 1.00 94.94 100 THR A CA 1
ATOM 803 C C . THR A 1 100 ? 1.882 10.545 7.105 1.00 94.94 100 THR A C 1
ATOM 805 O O . THR A 1 100 ? 1.497 10.985 8.185 1.00 94.94 100 THR A O 1
ATOM 808 N N . LEU A 1 101 ? 1.030 10.067 6.191 1.00 93.31 101 LEU A N 1
ATOM 809 C CA . LEU A 1 101 ? -0.426 10.070 6.354 1.00 93.31 101 LEU A CA 1
ATOM 810 C C . LEU A 1 101 ? -0.908 9.154 7.486 1.00 93.31 101 LEU A C 1
ATOM 812 O O . LEU A 1 101 ? -1.937 9.457 8.094 1.00 93.31 101 LEU A O 1
ATOM 816 N N . LEU A 1 102 ? -0.176 8.072 7.764 1.00 90.19 102 LEU A N 1
ATOM 817 C CA . LEU A 1 102 ? -0.420 7.141 8.870 1.00 90.19 102 LEU A CA 1
ATOM 818 C C . LEU A 1 102 ? 0.267 7.552 10.189 1.00 90.19 102 LEU A C 1
ATOM 820 O O . LEU A 1 102 ? 0.089 6.869 11.193 1.00 90.19 102 LEU A O 1
ATOM 824 N N . GLU A 1 103 ? 0.996 8.674 10.211 1.00 88.06 103 GLU A N 1
ATOM 825 C CA . GLU A 1 103 ? 1.683 9.222 11.395 1.00 88.06 103 GLU A CA 1
ATOM 826 C C . GLU A 1 103 ? 2.787 8.306 11.983 1.00 88.06 103 GLU A C 1
ATOM 828 O O . GLU A 1 103 ? 2.876 8.134 13.206 1.00 88.06 103 GLU A O 1
ATOM 833 N N . LEU A 1 104 ? 3.637 7.727 11.119 1.00 79.88 104 LEU A N 1
ATOM 834 C CA . LEU A 1 104 ? 4.701 6.760 11.465 1.00 79.88 104 LEU A CA 1
ATOM 835 C C . LEU A 1 104 ? 6.123 7.199 11.069 1.00 79.88 104 LEU A C 1
ATOM 837 O O . LEU A 1 104 ? 6.287 8.111 10.230 1.00 79.88 104 LEU A O 1
#

pLDDT: mean 81.61, std 13.65, range [43.84, 95.69]

Sequence (104 aa):
MLSLCMQMIHADGELADEEFEAVKNYLAENEEDVENIIEFMHTTGNESYDKLTTEEICEDIKIFFNKEAHLEVLQTLHKIMHADGKEHPAEVALYNKVKTLLEL

InterPro domains:
  IPR007791 Co-chaperone DjlA, N-terminal [PF05099] (2-104)
  IPR029024 TerB-like [G3DSA:1.10.3680.10] (1-104)
  IPR029024 TerB-like [SSF158682] (2-104)